Protein AF-W0BBU6-F1 (afdb_monomer_lite)

Sequence (131 aa):
MDSVRVCILLMDSLGIGESLDAVNYGDEGANTFAHIYQACQEGRADKPKLRQGPLRIPNLARVGLYHAAVASSGLKVLDLSTLAEPAGYYGYAVEQSLGKDTPSGHWELAGVPVLFAWGYFPEKYLVFLPN

InterPro domains:
  IPR010045 Phosphopentomutase [PTHR21110] (5-124)
  IPR017850 Alkaline-phosphatase-like, core domain superfamily [G3DSA:3.40.720.10] (2-131)
  IPR017850 Alkaline-phosphatase-like, core domain superfamily [SSF53649] (5-118)

Secondary structure (DSSP, 8-state):
-----------TT--SS--TTGGGGT-TT--HHHHHHHHHHTTTT-BTTTB-SS---HHHHHTTHHHHHHHHH--TTS-GGGSPPPSS--------SS--SHHHHHHHHTT----SPPPP--TT-------

pLDDT: mean 85.08, std 10.59, range [55.84, 97.5]

Radius of gyration: 19.13 Å; chains: 1; bounding box: 51×56×48 Å

Structure (mmCIF, N/CA/C/O backbone):
data_AF-W0BBU6-F1
#
_entry.id   AF-W0BBU6-F1
#
loop_
_atom_site.group_PDB
_atom_site.id
_atom_site.type_symbol
_atom_site.label_atom_id
_atom_site.label_alt_id
_atom_site.label_comp_id
_atom_site.label_asym_id
_atom_site.label_entity_id
_atom_site.label_seq_id
_atom_site.pdbx_PDB_ins_code
_atom_site.Cartn_x
_atom_site.Cartn_y
_atom_site.Cartn_z
_atom_site.occupancy
_atom_site.B_iso_or_equiv
_atom_site.auth_seq_id
_atom_site.auth_comp_id
_atom_site.auth_asym_id
_atom_site.auth_atom_id
_atom_site.pdbx_PDB_model_num
ATOM 1 N N . MET A 1 1 ? -22.456 -0.281 -29.078 1.00 56.91 1 MET A N 1
ATOM 2 C CA . MET A 1 1 ? -21.299 -0.733 -28.284 1.00 56.91 1 MET A CA 1
ATOM 3 C C . MET A 1 1 ? -21.442 -0.037 -26.950 1.00 56.91 1 MET A C 1
ATOM 5 O O . MET A 1 1 ? -21.331 1.184 -26.919 1.00 56.91 1 MET A O 1
ATOM 9 N N . ASP A 1 2 ? -21.839 -0.758 -25.905 1.00 67.00 2 ASP A N 1
ATOM 10 C CA . ASP A 1 2 ? -21.912 -0.160 -24.573 1.00 67.00 2 ASP A CA 1
ATOM 11 C C . ASP A 1 2 ? -20.507 0.300 -24.180 1.00 67.00 2 ASP A C 1
ATOM 13 O O . ASP A 1 2 ? -19.535 -0.441 -24.328 1.00 67.00 2 ASP A O 1
ATOM 17 N N . SER A 1 3 ? -20.383 1.565 -23.778 1.00 74.31 3 SER A N 1
ATOM 18 C CA . SER A 1 3 ? -19.096 2.159 -23.423 1.00 74.31 3 SER A CA 1
ATOM 19 C C . SER A 1 3 ? -18.593 1.523 -22.128 1.00 74.31 3 SER A C 1
ATOM 21 O O . SER A 1 3 ? -19.129 1.776 -21.045 1.00 74.31 3 SER A O 1
ATOM 23 N N . VAL A 1 4 ? -17.577 0.666 -22.243 1.00 88.94 4 VAL A N 1
ATOM 24 C CA . VAL A 1 4 ? -16.867 0.112 -21.090 1.00 88.94 4 VAL A CA 1
ATOM 25 C C . VAL A 1 4 ? -16.030 1.235 -20.489 1.00 88.94 4 VAL A C 1
ATOM 27 O O . VAL A 1 4 ? -15.162 1.803 -21.148 1.00 88.94 4 VAL A O 1
ATOM 30 N N . ARG A 1 5 ? -16.313 1.573 -19.232 1.00 93.88 5 ARG A N 1
ATOM 31 C CA . ARG A 1 5 ? -15.579 2.591 -18.477 1.00 93.88 5 ARG A CA 1
ATOM 32 C C . ARG A 1 5 ? -14.722 1.911 -17.425 1.00 93.88 5 ARG A C 1
ATOM 34 O O . ARG A 1 5 ? -15.201 1.021 -16.725 1.00 93.88 5 ARG A O 1
ATOM 41 N N . VAL A 1 6 ? -13.490 2.381 -17.289 1.00 92.44 6 VAL A N 1
ATOM 42 C CA . VAL A 1 6 ? -12.568 1.984 -16.224 1.00 92.44 6 VAL A CA 1
ATOM 43 C C . VAL A 1 6 ? -12.291 3.213 -15.368 1.00 92.44 6 VAL A C 1
ATOM 45 O O . VAL A 1 6 ? -11.991 4.280 -15.899 1.00 92.44 6 VAL A O 1
ATOM 48 N N . CYS A 1 7 ? -12.403 3.066 -14.049 1.00 92.75 7 CYS A N 1
ATOM 49 C CA . CYS A 1 7 ? -12.035 4.098 -13.083 1.00 92.75 7 CYS A CA 1
ATOM 50 C C . CYS A 1 7 ? -10.832 3.605 -12.281 1.00 92.75 7 CYS A C 1
ATOM 52 O O . CYS A 1 7 ? -10.919 2.562 -11.635 1.00 92.75 7 CYS A O 1
ATOM 54 N N . ILE A 1 8 ? -9.737 4.363 -12.303 1.00 91.44 8 ILE A N 1
ATOM 55 C CA . ILE A 1 8 ? -8.538 4.081 -11.511 1.00 91.44 8 ILE A CA 1
ATOM 56 C C . ILE A 1 8 ? -8.547 5.012 -10.297 1.00 91.44 8 ILE A C 1
ATOM 58 O O . ILE A 1 8 ? -8.692 6.225 -10.442 1.00 91.44 8 ILE A O 1
ATOM 62 N N . LEU A 1 9 ? -8.422 4.437 -9.101 1.00 92.12 9 LEU A N 1
ATOM 63 C CA . LEU A 1 9 ? -8.307 5.166 -7.839 1.00 92.12 9 LEU A CA 1
ATOM 64 C C . LEU A 1 9 ? -6.915 4.915 -7.267 1.00 92.12 9 LEU A C 1
ATOM 66 O O . LEU A 1 9 ? -6.586 3.776 -6.940 1.00 92.12 9 LEU A O 1
ATOM 70 N N . LEU A 1 10 ? -6.118 5.973 -7.141 1.00 90.56 10 LEU A N 1
ATOM 71 C CA . LEU A 1 10 ? -4.766 5.902 -6.600 1.00 90.56 10 LEU A CA 1
ATOM 72 C C . LEU A 1 10 ? -4.745 6.437 -5.165 1.00 90.56 10 LEU A C 1
ATOM 74 O O . LEU A 1 10 ? -5.157 7.568 -4.909 1.00 90.56 10 LEU A O 1
ATOM 78 N N . MET A 1 11 ? -4.265 5.616 -4.230 1.00 92.31 11 MET A N 1
ATOM 79 C CA . MET A 1 11 ? -3.967 6.033 -2.859 1.00 92.31 11 MET A CA 1
ATOM 80 C C . MET A 1 11 ? -2.473 6.327 -2.770 1.00 92.31 11 MET A C 1
ATOM 82 O O . MET A 1 11 ? -1.677 5.423 -2.521 1.00 92.31 11 MET A O 1
ATOM 86 N N . ASP A 1 12 ? -2.108 7.581 -3.026 1.00 88.38 12 ASP A N 1
ATOM 87 C CA . ASP A 1 12 ? -0.708 8.005 -3.058 1.00 88.38 12 ASP A CA 1
ATOM 88 C C . ASP A 1 12 ? -0.004 7.675 -1.729 1.00 88.38 12 ASP A C 1
ATOM 90 O O . ASP A 1 12 ? -0.581 7.847 -0.650 1.00 88.38 12 ASP A O 1
ATOM 94 N N . SER A 1 13 ? 1.233 7.179 -1.815 1.00 88.12 13 SER A N 1
ATOM 95 C CA . SER A 1 13 ? 2.108 6.724 -0.718 1.00 88.12 13 SER A CA 1
ATOM 96 C C . SER A 1 13 ? 1.654 5.511 0.119 1.00 88.12 13 SER A C 1
ATOM 98 O O . SER A 1 13 ? 2.347 5.121 1.066 1.00 88.12 13 SER A O 1
ATOM 100 N N . LEU A 1 14 ? 0.522 4.868 -0.196 1.00 92.25 14 LEU A N 1
ATOM 101 C CA . LEU A 1 14 ? 0.027 3.722 0.579 1.00 92.25 14 LEU A CA 1
ATOM 102 C C . LEU A 1 14 ? 0.699 2.397 0.168 1.00 92.25 14 LEU A C 1
ATOM 104 O O . LEU A 1 14 ? 0.089 1.549 -0.481 1.00 92.25 14 LEU A O 1
ATOM 108 N N . GLY A 1 15 ? 1.945 2.199 0.598 1.00 91.12 15 GLY A N 1
ATOM 109 C CA . GLY A 1 15 ? 2.656 0.923 0.455 1.00 91.12 15 GLY A CA 1
ATOM 110 C C . GLY A 1 15 ? 2.105 -0.181 1.370 1.00 91.12 15 GLY A C 1
ATOM 111 O O . GLY A 1 15 ? 1.722 0.075 2.516 1.00 91.12 15 GLY A O 1
ATOM 112 N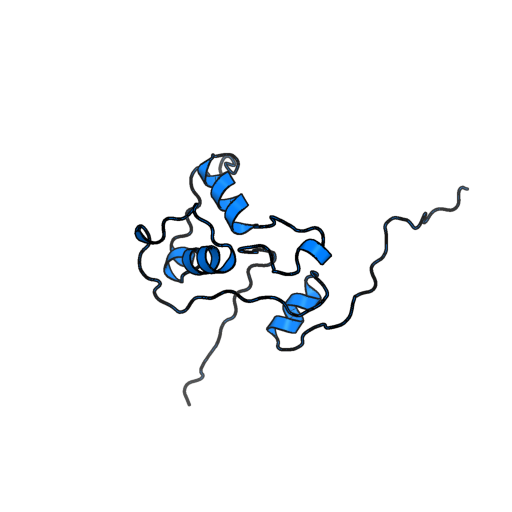 N . ILE A 1 16 ? 2.091 -1.422 0.875 1.00 92.19 16 ILE A N 1
ATOM 113 C CA . ILE A 1 16 ? 1.593 -2.619 1.589 1.00 92.19 16 ILE A CA 1
ATOM 114 C C . ILE A 1 16 ? 2.697 -3.629 1.954 1.00 92.19 16 ILE A C 1
ATOM 116 O O . ILE A 1 16 ? 2.411 -4.765 2.336 1.00 92.19 16 ILE A O 1
ATOM 120 N N . GLY A 1 17 ? 3.952 -3.206 1.852 1.00 88.19 17 GLY A N 1
ATOM 121 C CA . GLY A 1 17 ? 5.138 -4.016 2.088 1.00 88.19 17 GLY A CA 1
ATOM 122 C C . GLY A 1 17 ? 6.371 -3.340 1.514 1.00 88.19 17 GLY A C 1
ATOM 123 O O . GLY A 1 17 ? 6.245 -2.440 0.681 1.00 88.19 17 GLY A O 1
ATOM 124 N N . GLU A 1 18 ? 7.538 -3.781 1.963 1.00 86.06 18 GLU A N 1
ATOM 125 C CA . GLU A 1 18 ? 8.799 -3.407 1.338 1.00 86.06 18 GLU A CA 1
ATOM 126 C C . GLU A 1 18 ? 8.945 -4.152 0.006 1.00 86.06 18 GLU A C 1
ATOM 128 O O . GLU A 1 18 ? 8.469 -5.281 -0.145 1.00 86.06 18 GLU A O 1
ATOM 133 N N . SER A 1 19 ? 9.589 -3.512 -0.966 1.00 82.75 19 SER A N 1
ATOM 134 C CA . SER A 1 19 ? 9.979 -4.168 -2.214 1.00 82.75 19 SER A CA 1
ATOM 135 C C . SER A 1 19 ? 11.273 -4.969 -2.018 1.00 82.75 19 SER A C 1
ATOM 137 O O . SER A 1 19 ? 12.038 -4.718 -1.087 1.00 82.75 19 SER A O 1
ATOM 139 N N . LEU A 1 20 ? 11.556 -5.920 -2.914 1.00 79.50 20 LEU A N 1
ATOM 140 C CA . LEU A 1 20 ? 12.772 -6.749 -2.863 1.00 79.50 20 LEU A CA 1
ATOM 141 C C . LEU A 1 20 ? 14.068 -5.928 -2.952 1.00 79.50 20 LEU A C 1
ATOM 143 O O . LEU A 1 20 ? 15.119 -6.371 -2.498 1.00 79.50 20 LEU A O 1
ATOM 147 N N . ASP A 1 21 ? 13.997 -4.743 -3.546 1.00 77.94 21 ASP A N 1
ATOM 148 C CA . ASP A 1 21 ? 15.097 -3.805 -3.729 1.00 77.94 21 ASP A CA 1
ATOM 149 C C . ASP A 1 21 ? 15.126 -2.683 -2.678 1.00 77.94 21 ASP A C 1
ATOM 151 O O . ASP A 1 21 ? 15.919 -1.752 -2.812 1.00 77.94 21 ASP A O 1
ATOM 155 N N . ALA A 1 22 ? 14.337 -2.778 -1.598 1.00 81.31 22 ALA A N 1
ATOM 156 C CA . ALA A 1 22 ? 14.268 -1.766 -0.537 1.00 81.31 22 ALA A CA 1
ATOM 157 C C . ALA A 1 22 ? 15.640 -1.414 0.075 1.00 81.31 22 ALA A C 1
ATOM 159 O O . ALA A 1 22 ? 15.884 -0.257 0.425 1.00 81.31 22 ALA A O 1
ATOM 160 N N . VAL A 1 23 ? 16.568 -2.377 0.123 1.00 80.44 23 VAL A N 1
ATOM 161 C CA . VAL A 1 23 ? 17.964 -2.175 0.556 1.00 80.44 23 VAL A CA 1
ATOM 162 C C . VAL A 1 23 ? 18.697 -1.108 -0.265 1.00 80.44 23 VAL A C 1
ATOM 164 O O . VAL A 1 23 ? 19.491 -0.344 0.282 1.00 80.44 23 VAL A O 1
ATOM 167 N N . ASN A 1 24 ? 18.391 -0.979 -1.560 1.00 79.69 24 ASN A N 1
ATOM 168 C CA . ASN A 1 24 ? 19.010 0.023 -2.433 1.00 79.69 24 ASN A CA 1
ATOM 169 C C . ASN A 1 24 ? 18.565 1.452 -2.085 1.00 79.69 24 ASN A C 1
ATOM 171 O O . ASN A 1 24 ? 19.249 2.412 -2.438 1.00 79.69 24 ASN A O 1
ATOM 175 N N . TYR A 1 25 ? 17.442 1.590 -1.377 1.00 76.81 25 TYR A N 1
ATOM 176 C CA . TYR A 1 25 ? 16.840 2.870 -1.008 1.00 76.81 25 TYR A CA 1
ATOM 177 C C . TYR A 1 25 ? 16.878 3.154 0.497 1.00 76.81 25 TYR A C 1
ATOM 179 O O . TYR A 1 25 ? 16.420 4.223 0.909 1.00 76.81 25 TYR A O 1
ATOM 187 N N . GLY A 1 26 ? 17.427 2.231 1.298 1.00 79.81 26 GLY A N 1
ATOM 188 C CA . GLY A 1 26 ? 17.466 2.325 2.759 1.00 79.81 26 GLY A CA 1
ATOM 189 C C . GLY A 1 26 ? 16.102 2.146 3.434 1.00 79.81 26 GLY A C 1
ATOM 190 O O . GLY A 1 26 ? 15.927 2.608 4.558 1.00 79.81 26 GLY A O 1
ATOM 191 N N . ASP A 1 27 ? 15.149 1.499 2.758 1.00 84.31 27 ASP A N 1
ATOM 192 C CA . ASP A 1 27 ? 13.754 1.362 3.199 1.00 84.31 27 ASP A CA 1
ATOM 193 C C . ASP A 1 27 ? 13.438 -0.056 3.726 1.00 84.31 27 ASP A C 1
ATOM 195 O O . ASP A 1 27 ? 12.286 -0.492 3.710 1.00 84.31 27 ASP A O 1
ATOM 199 N N . GLU A 1 28 ? 14.449 -0.798 4.189 1.00 85.81 28 GLU A N 1
ATOM 200 C CA . GLU A 1 28 ? 14.251 -2.123 4.792 1.00 85.81 28 GLU A CA 1
ATOM 201 C C . GLU A 1 28 ? 13.288 -2.045 5.994 1.00 85.81 28 GLU A C 1
ATOM 203 O O . GLU A 1 28 ? 13.408 -1.196 6.882 1.00 85.81 28 GLU A O 1
ATOM 208 N N . GLY A 1 29 ? 12.304 -2.938 6.021 1.00 84.06 29 GLY A N 1
ATOM 209 C CA . GLY A 1 29 ? 11.210 -2.981 6.983 1.00 84.06 29 GLY A CA 1
ATOM 210 C C . GLY A 1 29 ? 10.073 -1.988 6.712 1.00 84.06 29 GLY A C 1
ATOM 211 O O . GLY A 1 29 ? 9.142 -1.902 7.519 1.00 84.06 29 GLY A O 1
ATOM 212 N N . ALA A 1 30 ? 10.098 -1.226 5.613 1.00 88.19 30 ALA A N 1
ATOM 213 C CA . ALA A 1 30 ? 9.038 -0.271 5.306 1.00 88.19 30 ALA A CA 1
ATOM 214 C C . ALA A 1 30 ? 7.710 -0.977 4.989 1.00 88.19 30 ALA A C 1
ATOM 216 O O . ALA A 1 30 ? 7.575 -1.712 4.019 1.00 88.19 30 ALA A O 1
ATOM 217 N N . ASN A 1 31 ? 6.675 -0.715 5.788 1.00 91.75 31 ASN A N 1
ATOM 218 C CA . ASN A 1 31 ? 5.321 -1.178 5.497 1.00 91.75 31 ASN A CA 1
ATOM 219 C C . ASN A 1 31 ? 4.286 -0.172 6.011 1.00 91.75 31 ASN A C 1
ATOM 221 O O . ASN A 1 31 ? 3.826 -0.248 7.153 1.00 91.75 31 ASN A O 1
ATOM 225 N N . THR A 1 32 ? 3.933 0.800 5.167 1.00 93.69 32 THR A N 1
ATOM 226 C CA . THR A 1 32 ? 3.027 1.901 5.526 1.00 93.69 32 THR A CA 1
ATOM 227 C C . THR A 1 32 ? 1.697 1.382 6.059 1.00 93.69 32 THR A C 1
ATOM 229 O O . THR A 1 32 ? 1.265 1.770 7.147 1.00 93.69 32 THR A O 1
ATOM 232 N N . PHE A 1 33 ? 1.057 0.465 5.334 1.00 94.44 33 PHE A N 1
ATOM 233 C CA . PHE A 1 33 ? -0.231 -0.086 5.732 1.00 94.44 33 PHE A CA 1
ATOM 234 C C . PHE A 1 33 ? -0.164 -0.844 7.064 1.00 94.44 33 PHE A C 1
ATOM 236 O O . PHE A 1 33 ? -1.002 -0.603 7.937 1.00 94.44 33 PHE A O 1
ATOM 243 N N . ALA A 1 34 ? 0.833 -1.714 7.258 1.00 92.25 34 ALA A N 1
ATOM 244 C CA . ALA A 1 34 ? 0.984 -2.469 8.501 1.00 92.25 34 ALA A CA 1
ATOM 245 C C . ALA A 1 34 ? 1.248 -1.559 9.701 1.00 92.25 34 ALA A C 1
ATOM 247 O O . ALA A 1 34 ? 0.606 -1.714 10.740 1.00 92.25 34 ALA A O 1
ATOM 248 N N . HIS A 1 35 ? 2.145 -0.581 9.555 1.00 93.94 35 HIS A N 1
ATOM 24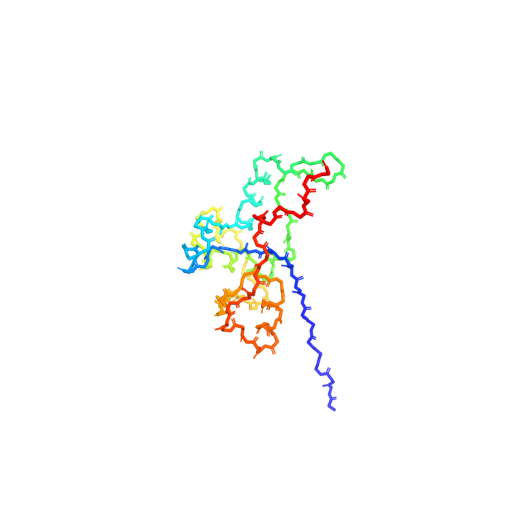9 C CA . HIS A 1 35 ? 2.461 0.365 10.622 1.00 93.94 35 HIS A CA 1
ATOM 250 C C . HIS A 1 35 ? 1.248 1.221 10.997 1.00 93.94 35 HIS A C 1
ATOM 252 O O . HIS A 1 35 ? 0.997 1.438 12.186 1.00 93.94 35 HIS A O 1
ATOM 258 N N . ILE A 1 36 ? 0.451 1.655 10.011 1.00 94.50 36 ILE A N 1
ATOM 259 C CA . ILE A 1 36 ? -0.826 2.331 10.265 1.00 94.50 36 ILE A CA 1
ATOM 260 C C . ILE A 1 36 ? -1.768 1.388 11.009 1.00 94.50 36 ILE A C 1
ATOM 262 O O . ILE A 1 36 ? -2.285 1.765 12.058 1.00 94.50 36 ILE A O 1
ATOM 266 N N . TYR A 1 37 ? -1.988 0.173 10.502 1.00 93.31 37 TYR A N 1
ATOM 267 C CA . TYR A 1 37 ? -2.881 -0.806 11.120 1.00 93.31 37 TYR A CA 1
ATOM 268 C C . TYR A 1 37 ? -2.511 -1.059 12.587 1.00 93.31 37 TYR A C 1
ATOM 270 O O . TYR A 1 37 ? -3.363 -0.919 13.464 1.00 93.31 37 TYR A O 1
ATOM 278 N N . GLN A 1 38 ? -1.236 -1.319 12.874 1.00 93.50 38 GLN A N 1
ATOM 279 C CA . GLN A 1 38 ? -0.735 -1.530 14.229 1.00 93.50 38 GLN A CA 1
ATOM 280 C C . GLN A 1 38 ? -0.918 -0.290 15.115 1.00 93.50 38 GLN A C 1
ATOM 282 O O . GLN A 1 38 ? -1.425 -0.400 16.229 1.00 93.50 38 GLN A O 1
ATOM 287 N N . ALA A 1 39 ? -0.594 0.907 14.614 1.00 95.25 39 ALA A N 1
ATOM 288 C CA . ALA A 1 39 ? -0.797 2.148 15.363 1.00 95.25 39 ALA A CA 1
ATOM 289 C C . ALA A 1 39 ? -2.273 2.395 15.711 1.00 95.25 39 ALA A C 1
ATOM 291 O O . ALA A 1 39 ? -2.574 2.969 16.756 1.00 95.25 39 ALA A O 1
ATOM 292 N N . CYS A 1 40 ? -3.197 1.957 14.855 1.00 95.56 40 CYS A N 1
ATOM 293 C CA . CYS A 1 40 ? -4.631 2.004 15.126 1.00 95.56 40 CYS A CA 1
ATOM 294 C C . CYS A 1 40 ? -5.048 0.992 16.196 1.00 95.56 40 CYS A C 1
ATOM 296 O O . CYS A 1 40 ? -5.798 1.339 17.101 1.00 95.56 40 CYS A O 1
ATOM 298 N N . GLN A 1 41 ? -4.564 -0.249 16.093 1.00 93.62 41 GLN A N 1
ATOM 299 C CA . GLN A 1 41 ? -4.853 -1.306 17.066 1.00 93.62 41 GLN A CA 1
ATOM 300 C C . GLN A 1 41 ? -4.377 -0.932 18.474 1.00 93.62 41 GLN A C 1
ATOM 302 O O . GLN A 1 41 ? -5.065 -1.205 19.451 1.00 93.62 41 GLN A O 1
ATOM 307 N N . GLU A 1 42 ? -3.227 -0.267 18.569 1.00 95.50 42 GLU A N 1
ATOM 308 C CA . GLU A 1 42 ? -2.619 0.178 19.827 1.00 95.50 42 GLU A CA 1
ATOM 309 C C . GLU A 1 42 ? -3.164 1.532 20.322 1.00 95.50 42 GLU A C 1
ATOM 311 O O . GLU A 1 42 ? -2.685 2.059 21.323 1.00 95.50 42 GLU A O 1
ATOM 316 N N . GLY A 1 43 ? -4.119 2.147 19.610 1.00 96.19 43 GLY A N 1
ATOM 317 C CA . GLY A 1 43 ? -4.677 3.465 19.946 1.00 96.19 43 GLY A CA 1
ATOM 318 C C . GLY A 1 43 ? -3.711 4.645 19.754 1.00 96.19 43 GLY A C 1
ATOM 319 O O . GLY A 1 43 ? -4.087 5.795 19.964 1.00 96.19 43 GLY A O 1
ATOM 320 N N . ARG A 1 44 ? -2.475 4.411 19.293 1.00 97.50 44 ARG A N 1
ATOM 321 C CA . ARG A 1 44 ? -1.484 5.469 19.006 1.00 97.50 44 ARG A CA 1
ATOM 322 C C . ARG A 1 44 ? -1.916 6.413 17.885 1.00 97.50 44 ARG A C 1
ATOM 324 O O . ARG A 1 44 ? -1.421 7.533 17.802 1.00 97.50 44 ARG A O 1
ATOM 331 N N . ALA A 1 45 ? -2.809 5.959 17.008 1.00 96.06 45 ALA A N 1
ATOM 332 C CA . ALA A 1 45 ? -3.374 6.764 15.929 1.00 96.06 45 ALA A CA 1
ATOM 333 C C . ALA A 1 45 ? -4.649 7.533 16.332 1.00 96.06 45 ALA A C 1
ATOM 335 O O . ALA A 1 45 ? -5.254 8.186 15.475 1.00 96.06 45 ALA A O 1
ATOM 336 N N . ASP A 1 46 ? -5.083 7.459 17.593 1.00 97.19 46 ASP A N 1
ATOM 337 C CA . ASP A 1 46 ? -6.301 8.122 18.050 1.00 97.19 46 ASP A CA 1
ATOM 338 C C . ASP A 1 46 ? -6.133 9.641 18.051 1.00 97.19 46 ASP A C 1
ATOM 340 O O . ASP A 1 46 ? -5.141 10.203 18.517 1.00 97.19 46 ASP A O 1
ATOM 344 N N . LYS A 1 47 ? -7.127 10.327 17.488 1.00 95.75 47 LYS A N 1
ATOM 345 C CA . LYS A 1 47 ? -7.151 11.784 17.371 1.00 95.75 47 LYS A CA 1
ATOM 346 C C . LYS A 1 47 ? -8.533 12.272 17.794 1.00 95.75 47 LYS A C 1
ATOM 348 O O . LYS A 1 47 ? -9.510 11.922 17.120 1.00 95.75 47 LYS A O 1
ATOM 353 N N . PRO A 1 48 ? -8.642 13.081 18.869 1.00 95.88 48 PRO A N 1
ATOM 354 C CA . PRO A 1 48 ? -9.925 13.570 19.361 1.00 95.88 48 PRO A CA 1
ATOM 355 C C . PRO A 1 48 ? -10.773 14.165 18.235 1.00 95.88 48 PRO A C 1
ATOM 357 O O . PRO A 1 48 ? -10.286 14.981 17.456 1.00 95.88 48 PRO A O 1
ATOM 360 N N . LYS A 1 49 ? -12.044 13.752 18.159 1.00 92.88 49 LYS A N 1
ATOM 361 C CA . LYS A 1 49 ? -13.028 14.165 17.136 1.00 92.88 49 LYS A CA 1
ATOM 362 C C . LYS A 1 49 ? -12.734 13.729 15.690 1.00 92.88 49 LYS A C 1
ATOM 364 O O . LYS A 1 49 ? -13.553 14.019 14.825 1.00 92.88 49 LYS A O 1
ATOM 369 N N . LEU A 1 50 ? -11.626 13.034 15.418 1.00 94.56 50 LEU A N 1
ATOM 370 C CA . LEU A 1 50 ? -11.276 12.556 14.075 1.00 94.56 50 LEU A CA 1
ATOM 371 C C . LEU A 1 50 ? -11.360 11.032 13.963 1.00 94.56 50 LEU A C 1
ATOM 373 O O . LEU A 1 50 ? -11.991 10.520 13.042 1.00 94.56 50 LEU A O 1
ATOM 377 N N . ARG A 1 51 ? -10.728 10.299 14.886 1.00 94.56 51 ARG A N 1
ATOM 378 C CA . ARG A 1 51 ? -10.756 8.830 14.904 1.00 94.56 51 ARG A CA 1
ATOM 379 C C . ARG A 1 51 ? -10.398 8.264 16.272 1.00 94.56 51 ARG A C 1
ATOM 381 O O . ARG A 1 51 ? -9.632 8.882 17.008 1.00 94.56 51 ARG A O 1
ATOM 388 N N . GLN A 1 52 ? -10.899 7.064 16.555 1.00 96.25 52 GLN A N 1
ATOM 389 C CA . GLN A 1 52 ? -10.499 6.280 17.720 1.00 96.25 52 GLN A CA 1
ATOM 390 C C . GLN A 1 52 ? -10.557 4.776 17.436 1.00 96.25 52 GLN A C 1
ATOM 392 O O . GLN A 1 52 ? -11.428 4.323 16.684 1.00 96.25 52 GLN A O 1
ATOM 397 N N . GLY A 1 53 ? -9.675 4.019 18.081 1.00 95.88 53 GLY A N 1
ATOM 398 C CA . GLY A 1 53 ? -9.653 2.563 18.057 1.00 95.88 53 GLY A CA 1
ATOM 399 C C . GLY A 1 53 ? -9.158 1.948 16.736 1.00 95.88 53 GLY A C 1
ATOM 400 O O . GLY A 1 53 ? -8.465 2.609 15.951 1.00 95.88 53 GLY A O 1
ATOM 401 N N . PRO A 1 54 ? -9.526 0.675 16.479 1.00 94.88 54 PRO A N 1
ATOM 402 C CA . PRO A 1 54 ? -9.099 -0.105 15.317 1.00 94.88 54 PRO A CA 1
ATOM 403 C C . PRO A 1 54 ? -9.295 0.587 13.968 1.00 94.88 54 PRO A C 1
ATOM 405 O O . PRO A 1 54 ? -10.233 1.361 13.766 1.00 94.88 54 PRO A O 1
ATOM 408 N N . LEU A 1 55 ? -8.444 0.257 12.991 1.00 94.56 55 LEU A N 1
ATOM 409 C CA . LEU A 1 55 ? -8.617 0.733 11.618 1.00 94.56 55 LEU A CA 1
ATOM 410 C C . LEU A 1 55 ? -9.849 0.069 10.985 1.00 94.56 55 LEU A C 1
ATOM 412 O O . LEU A 1 55 ? -9.837 -1.125 10.697 1.00 94.56 55 LEU A O 1
ATOM 416 N N . ARG A 1 56 ? -10.909 0.845 10.733 1.00 93.06 56 ARG A N 1
ATOM 417 C CA . ARG A 1 56 ? -12.155 0.347 10.126 1.00 93.06 56 ARG A CA 1
ATOM 418 C C . ARG A 1 56 ? -12.271 0.790 8.671 1.00 93.06 56 ARG A C 1
ATOM 420 O O . ARG A 1 56 ? -12.722 1.895 8.391 1.00 93.06 56 ARG A O 1
ATOM 427 N N . ILE A 1 57 ? -11.915 -0.101 7.749 1.00 94.06 57 ILE A N 1
ATOM 428 C CA . ILE A 1 57 ? -11.983 0.129 6.295 1.00 94.06 57 ILE A CA 1
ATOM 429 C C . ILE A 1 57 ? -12.769 -0.986 5.577 1.00 94.06 57 ILE A C 1
ATOM 431 O O . ILE A 1 57 ? -12.242 -1.647 4.683 1.00 94.06 57 ILE A O 1
ATOM 435 N N . PRO A 1 58 ? -14.047 -1.217 5.940 1.00 93.25 58 PRO A N 1
ATOM 436 C CA . PRO A 1 58 ? -14.807 -2.395 5.504 1.00 93.25 58 PRO A CA 1
ATOM 437 C C . PRO A 1 58 ? -14.948 -2.514 3.980 1.00 93.25 58 PRO A C 1
ATOM 439 O O . PRO A 1 58 ? -14.964 -3.618 3.447 1.00 93.25 58 PRO A O 1
ATOM 442 N N . ASN A 1 59 ? -14.997 -1.391 3.258 1.00 94.69 59 ASN A N 1
ATOM 443 C CA . ASN A 1 59 ? -15.080 -1.404 1.797 1.00 94.69 59 ASN A CA 1
ATOM 444 C C . ASN A 1 59 ? -13.773 -1.857 1.138 1.00 94.69 59 ASN A C 1
ATOM 446 O O . ASN A 1 59 ? -13.822 -2.640 0.196 1.00 94.69 59 ASN A O 1
ATOM 450 N N . LEU A 1 60 ? -12.622 -1.401 1.646 1.00 94.38 60 LEU A N 1
ATOM 451 C CA . LEU A 1 60 ? -11.306 -1.811 1.145 1.00 94.38 60 LEU A CA 1
ATOM 452 C C . LEU A 1 60 ? -10.999 -3.263 1.526 1.00 94.38 60 LEU A C 1
ATOM 454 O O . LEU A 1 60 ? -10.456 -4.016 0.722 1.00 94.38 60 LEU A O 1
ATOM 458 N N . ALA A 1 61 ? -11.424 -3.676 2.722 1.00 92.88 61 ALA A N 1
ATOM 459 C CA . ALA A 1 61 ? -11.381 -5.067 3.157 1.00 92.88 61 ALA A CA 1
ATOM 460 C C . ALA A 1 61 ? -12.147 -5.976 2.186 1.00 92.88 61 ALA A C 1
ATOM 462 O O . ALA A 1 61 ? -11.594 -6.951 1.687 1.00 92.88 61 ALA A O 1
ATOM 463 N N . ARG A 1 62 ? -13.391 -5.595 1.854 1.00 94.38 62 ARG A N 1
ATOM 464 C CA . ARG A 1 62 ? -14.277 -6.338 0.948 1.00 94.38 62 ARG A CA 1
ATOM 465 C C . ARG A 1 62 ? -13.701 -6.515 -0.459 1.00 94.38 62 ARG A C 1
ATOM 467 O O . ARG A 1 62 ? -14.021 -7.505 -1.103 1.00 94.38 62 ARG A O 1
ATOM 474 N N . VAL A 1 63 ? -12.892 -5.577 -0.954 1.00 94.56 63 VAL A N 1
ATOM 475 C CA . VAL A 1 63 ? -12.245 -5.694 -2.279 1.00 94.56 63 VAL A CA 1
ATOM 476 C C . VAL A 1 63 ? -10.846 -6.318 -2.220 1.00 94.56 63 VAL A C 1
ATOM 478 O O . VAL A 1 63 ? -10.205 -6.443 -3.253 1.00 94.56 63 VAL A O 1
ATOM 481 N N . GLY A 1 64 ? -10.382 -6.745 -1.040 1.00 94.25 64 GLY A N 1
ATOM 482 C CA . GLY A 1 64 ? -9.178 -7.567 -0.906 1.00 94.25 64 GLY A CA 1
ATOM 483 C C . GLY A 1 64 ? -7.904 -6.844 -0.469 1.00 94.25 64 GLY A C 1
ATOM 484 O O . GLY A 1 64 ? -6.837 -7.443 -0.548 1.00 94.25 64 GLY A O 1
ATOM 485 N N . LEU A 1 65 ? -7.969 -5.611 0.055 1.00 93.81 65 LEU A N 1
ATOM 486 C CA . LEU A 1 65 ? -6.762 -4.886 0.495 1.00 93.81 65 LEU A CA 1
ATOM 487 C C . LEU A 1 65 ? -5.940 -5.667 1.537 1.00 93.81 65 LEU A C 1
ATOM 489 O O . LEU A 1 65 ? -4.722 -5.755 1.420 1.00 93.81 65 LEU A O 1
ATOM 493 N N . TYR A 1 66 ? -6.595 -6.267 2.537 1.00 93.25 66 TYR A N 1
ATOM 494 C CA . TYR A 1 66 ? -5.898 -7.073 3.547 1.00 93.25 66 TYR A CA 1
ATOM 495 C C . TYR A 1 66 ? -5.231 -8.317 2.941 1.00 93.25 66 TYR A C 1
ATOM 497 O O . TYR A 1 66 ? -4.127 -8.668 3.344 1.00 93.25 66 TYR A O 1
ATOM 505 N N . HIS A 1 67 ? -5.863 -8.942 1.943 1.00 93.69 67 HIS A N 1
ATOM 506 C CA . HIS A 1 67 ? -5.313 -10.107 1.251 1.00 93.69 67 HIS A CA 1
ATOM 507 C C . HIS A 1 67 ? -4.082 -9.724 0.423 1.00 93.69 67 HIS A C 1
ATOM 509 O O . HIS A 1 67 ? -3.058 -10.397 0.506 1.00 93.69 67 HIS A O 1
ATOM 515 N N . ALA A 1 68 ? -4.149 -8.607 -0.310 1.00 93.56 68 ALA A N 1
ATOM 516 C CA . ALA A 1 68 ? -3.007 -8.055 -1.033 1.00 93.56 68 ALA A CA 1
ATOM 517 C C . ALA A 1 68 ? -1.842 -7.720 -0.089 1.00 93.56 68 ALA A C 1
ATOM 519 O O . ALA A 1 68 ? -0.704 -8.079 -0.376 1.00 93.56 68 ALA A O 1
ATOM 520 N N . ALA A 1 69 ? -2.121 -7.095 1.060 1.00 92.12 69 ALA A N 1
ATOM 521 C CA . ALA A 1 69 ? -1.093 -6.755 2.039 1.00 92.12 69 ALA A CA 1
ATOM 522 C C . ALA A 1 69 ? -0.395 -7.992 2.616 1.00 92.12 69 ALA A C 1
ATOM 524 O O . ALA A 1 69 ? 0.834 -8.039 2.640 1.00 92.12 69 ALA A O 1
ATOM 525 N N . VAL A 1 70 ? -1.154 -9.015 3.023 1.00 91.62 70 VAL A N 1
ATOM 526 C CA . VAL A 1 70 ? -0.576 -10.279 3.509 1.00 91.62 70 VAL A CA 1
ATOM 527 C C . VAL A 1 70 ? 0.225 -10.977 2.409 1.00 91.62 70 VAL A C 1
ATOM 529 O O . VAL A 1 70 ? 1.324 -11.450 2.684 1.00 91.62 70 VAL A O 1
ATOM 532 N N . ALA A 1 71 ? -0.271 -10.991 1.168 1.00 90.12 71 ALA A N 1
ATOM 533 C CA . ALA A 1 71 ? 0.452 -11.566 0.035 1.00 90.12 71 ALA A CA 1
ATOM 534 C C . ALA A 1 71 ? 1.768 -10.827 -0.265 1.00 90.12 71 ALA A C 1
ATOM 536 O O . ALA A 1 71 ? 2.771 -11.472 -0.546 1.00 90.12 71 ALA A O 1
ATOM 537 N N . SER A 1 72 ? 1.776 -9.494 -0.170 1.00 90.38 72 SER A N 1
ATOM 538 C CA . SER A 1 72 ? 2.950 -8.668 -0.470 1.00 90.38 72 SER A CA 1
ATOM 539 C C . SER A 1 72 ? 4.046 -8.765 0.588 1.00 90.38 72 SER A C 1
ATOM 541 O O . SER A 1 72 ? 5.220 -8.739 0.242 1.00 90.38 72 SER A O 1
ATOM 543 N N . SER A 1 73 ? 3.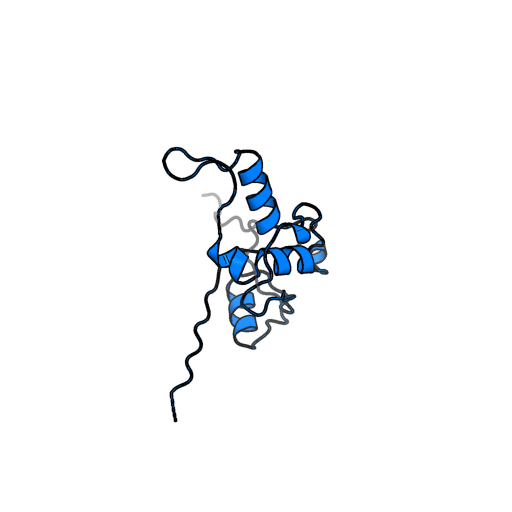682 -8.818 1.870 1.00 85.06 73 SER A N 1
ATOM 544 C CA . SER A 1 73 ? 4.636 -8.618 2.975 1.00 85.06 73 SER A CA 1
ATOM 545 C C . SER A 1 73 ? 4.727 -9.785 3.954 1.00 85.06 73 SER A C 1
ATOM 547 O O . SER A 1 73 ? 5.472 -9.717 4.929 1.00 85.06 73 SER A O 1
ATOM 549 N N . GLY A 1 74 ? 3.955 -10.855 3.745 1.00 74.81 74 GLY A N 1
ATOM 550 C CA . GLY A 1 74 ? 3.938 -12.012 4.643 1.00 74.81 74 GLY A CA 1
ATOM 551 C C . GLY A 1 74 ? 3.468 -11.679 6.064 1.00 74.81 74 GLY A C 1
ATOM 552 O O . GLY A 1 74 ? 3.765 -12.424 7.002 1.00 74.81 74 GLY A O 1
ATOM 553 N N . LEU A 1 75 ? 2.761 -10.554 6.242 1.00 69.81 75 LEU A N 1
ATOM 554 C CA . LEU A 1 75 ? 2.285 -10.063 7.534 1.00 69.81 75 LEU A CA 1
ATOM 555 C C . LEU A 1 75 ? 1.468 -11.134 8.263 1.00 69.81 75 LEU A C 1
ATOM 557 O O . LEU A 1 75 ? 0.319 -11.398 7.924 1.00 69.81 75 LEU A O 1
ATOM 561 N N . LYS A 1 76 ? 2.028 -11.673 9.349 1.00 66.88 76 LYS A N 1
ATOM 562 C CA . LYS A 1 76 ? 1.316 -12.580 10.268 1.00 66.88 76 LYS A CA 1
ATOM 563 C C . LYS A 1 76 ? 0.320 -11.866 11.188 1.00 66.88 76 LYS A C 1
ATOM 565 O O . LYS A 1 76 ? -0.415 -12.520 11.915 1.00 66.88 76 LYS A O 1
ATOM 570 N N . VAL A 1 77 ? 0.318 -10.532 11.193 1.00 63.94 77 VAL A N 1
ATOM 571 C CA . VAL A 1 77 ? -0.553 -9.709 12.056 1.00 63.94 77 VAL A CA 1
ATOM 572 C C . VAL A 1 77 ? -2.020 -9.703 11.621 1.00 63.94 77 VAL A C 1
ATOM 574 O O . VAL A 1 77 ? -2.872 -9.250 12.383 1.00 63.94 77 VAL A O 1
ATOM 577 N N . LEU A 1 78 ? -2.329 -10.202 10.423 1.00 80.31 78 LEU A N 1
ATOM 578 C CA . LEU A 1 78 ? -3.691 -10.348 9.921 1.00 80.31 78 LEU A CA 1
ATOM 579 C C . LEU A 1 78 ? -3.997 -11.832 9.727 1.00 80.31 78 LEU A C 1
ATOM 581 O O . LEU A 1 78 ? -3.424 -12.483 8.857 1.00 80.31 78 LEU A O 1
ATOM 585 N N . ASP A 1 79 ? -4.919 -12.356 10.528 1.00 84.00 79 ASP A N 1
ATOM 586 C CA . ASP A 1 79 ? -5.449 -13.698 10.324 1.00 84.00 79 ASP A CA 1
ATOM 587 C C . ASP A 1 79 ? -6.477 -13.669 9.187 1.00 84.00 79 ASP A C 1
ATOM 589 O O . ASP A 1 79 ? -7.635 -13.287 9.383 1.00 84.00 79 ASP A O 1
ATOM 593 N N . LEU A 1 80 ? -6.043 -14.060 7.985 1.00 84.25 80 LEU A N 1
ATOM 594 C CA . LEU A 1 80 ? -6.907 -14.101 6.803 1.00 84.25 80 LEU A CA 1
ATOM 595 C C . LEU A 1 80 ? -8.119 -15.022 6.993 1.00 84.25 80 LEU A C 1
ATOM 597 O O . LEU A 1 80 ? -9.154 -14.756 6.394 1.00 84.25 80 LEU A O 1
ATOM 601 N N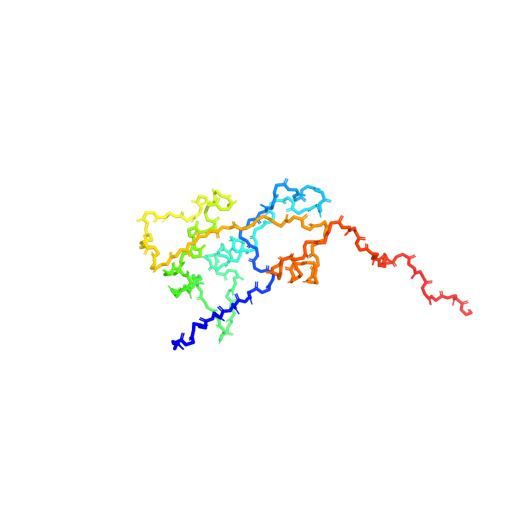 . SER A 1 81 ? -8.043 -16.041 7.860 1.00 84.19 81 SER A N 1
ATOM 602 C CA . SER A 1 81 ? -9.178 -16.940 8.123 1.00 84.19 81 SER A CA 1
ATOM 603 C C . SER A 1 81 ? -10.351 -16.245 8.823 1.00 84.19 81 SER A C 1
ATOM 605 O O . SER A 1 81 ? -11.479 -16.733 8.789 1.00 84.19 81 SER A O 1
ATOM 607 N N . THR A 1 82 ? -10.100 -15.078 9.424 1.00 86.00 82 THR A N 1
ATOM 608 C CA . THR A 1 82 ? -11.128 -14.240 10.057 1.00 86.00 82 THR A CA 1
ATOM 609 C C . THR A 1 82 ? -11.771 -13.242 9.094 1.00 86.00 82 THR A C 1
ATOM 611 O O . THR A 1 82 ? -12.738 -12.567 9.459 1.00 86.00 82 THR A O 1
ATOM 614 N N . LEU A 1 83 ? -11.248 -13.127 7.871 1.00 85.62 83 LEU A N 1
ATOM 615 C CA . LEU A 1 83 ? -11.758 -12.228 6.846 1.00 85.62 83 LEU A CA 1
ATOM 616 C C . LEU A 1 83 ? -12.650 -12.988 5.865 1.00 85.62 83 LEU A C 1
ATOM 618 O O . LEU A 1 83 ? -12.432 -14.154 5.557 1.00 85.62 83 LEU A O 1
ATOM 622 N N . ALA A 1 84 ? -13.674 -12.304 5.361 1.00 89.50 84 ALA A N 1
ATOM 623 C CA . ALA A 1 84 ? -14.472 -12.830 4.264 1.00 89.50 84 ALA A CA 1
ATOM 624 C C . ALA A 1 84 ? -13.662 -12.836 2.960 1.00 89.50 84 ALA A C 1
ATOM 626 O O . ALA A 1 84 ? -12.832 -11.948 2.737 1.00 89.50 84 ALA A O 1
ATOM 627 N N . GLU A 1 85 ? -13.984 -13.785 2.081 1.00 92.19 85 GLU A N 1
ATOM 628 C CA . GLU A 1 85 ? -13.452 -13.837 0.720 1.00 92.19 85 GLU A CA 1
ATOM 629 C C . GLU A 1 85 ? -13.698 -12.508 -0.023 1.00 92.19 85 GLU A C 1
ATOM 631 O O . GLU A 1 85 ? -14.818 -11.973 0.023 1.00 92.19 85 GLU A O 1
ATOM 636 N N . PRO A 1 86 ? -12.683 -11.946 -0.708 1.00 95.06 86 PRO A N 1
ATOM 637 C CA . PRO A 1 86 ? -12.837 -10.703 -1.449 1.00 95.06 86 PRO A CA 1
ATOM 638 C C . PRO A 1 86 ? -13.889 -10.808 -2.553 1.00 95.06 86 PRO A C 1
ATOM 640 O O . PRO A 1 86 ? -13.930 -11.756 -3.330 1.00 95.06 86 PRO A O 1
ATOM 643 N N . ALA A 1 87 ? -14.705 -9.766 -2.693 1.00 94.50 87 ALA A N 1
ATOM 644 C CA . ALA A 1 87 ? -15.715 -9.676 -3.747 1.00 94.50 87 ALA A CA 1
ATOM 645 C C . ALA A 1 87 ? -15.126 -9.338 -5.135 1.00 94.50 87 ALA A C 1
ATOM 647 O O . ALA A 1 87 ? -15.877 -9.154 -6.090 1.00 94.50 87 ALA A O 1
ATOM 648 N N . GLY A 1 88 ? -13.804 -9.183 -5.242 1.00 89.50 88 GLY A N 1
ATOM 649 C CA . GLY A 1 88 ? -13.099 -8.798 -6.461 1.00 89.50 88 GLY A CA 1
ATOM 650 C C . GLY A 1 88 ? -11.675 -9.350 -6.497 1.00 89.50 88 GLY A C 1
ATOM 651 O O . GLY A 1 88 ? -11.220 -9.983 -5.546 1.00 89.50 88 GLY A O 1
ATOM 652 N N . TYR A 1 89 ? -10.975 -9.099 -7.602 1.00 94.31 89 TYR A N 1
ATOM 653 C CA . TYR A 1 89 ? -9.575 -9.491 -7.755 1.00 94.31 89 TYR A CA 1
ATOM 654 C C . TYR A 1 89 ? -8.655 -8.594 -6.929 1.00 94.31 89 TYR A C 1
ATOM 656 O O . TYR A 1 89 ? -8.852 -7.381 -6.860 1.00 94.31 89 TYR A O 1
ATOM 664 N N . TYR A 1 90 ? -7.625 -9.202 -6.351 1.00 94.69 90 TYR A N 1
ATOM 665 C CA . TYR A 1 90 ? -6.600 -8.523 -5.572 1.00 94.69 90 TYR A CA 1
ATOM 666 C C . TYR A 1 90 ? -5.212 -9.026 -5.971 1.00 94.69 90 TYR A C 1
ATOM 668 O O . TYR A 1 90 ? -5.052 -10.127 -6.495 1.00 94.69 90 TYR A O 1
ATOM 676 N N . GLY A 1 91 ? -4.205 -8.204 -5.708 1.00 92.69 91 GLY A N 1
ATOM 677 C CA . GLY A 1 91 ? -2.806 -8.503 -5.968 1.00 92.69 91 GLY A CA 1
ATOM 678 C C . GLY A 1 91 ? -1.927 -7.369 -5.461 1.00 92.69 91 GLY A C 1
ATOM 679 O O . GLY A 1 91 ? -2.428 -6.377 -4.930 1.00 92.69 91 GLY A O 1
ATOM 680 N N . TYR A 1 92 ? -0.623 -7.525 -5.632 1.00 92.44 92 TYR A N 1
ATOM 681 C CA . TYR A 1 92 ? 0.362 -6.483 -5.376 1.00 92.44 92 TYR A CA 1
ATOM 682 C C . TYR A 1 92 ? 1.250 -6.330 -6.611 1.00 92.44 92 TYR A C 1
ATOM 684 O O . TYR A 1 92 ? 1.406 -7.273 -7.389 1.00 92.44 92 TYR A O 1
ATOM 692 N N . ALA A 1 93 ? 1.786 -5.131 -6.804 1.00 89.31 93 ALA A N 1
ATOM 693 C CA . ALA A 1 93 ? 2.737 -4.827 -7.861 1.00 89.31 93 ALA A CA 1
ATOM 694 C C . ALA A 1 93 ? 4.101 -4.539 -7.232 1.00 89.31 93 ALA A C 1
ATOM 696 O O . ALA A 1 93 ? 4.174 -4.042 -6.109 1.00 89.31 93 ALA A O 1
ATOM 697 N N . VAL A 1 94 ? 5.159 -4.869 -7.965 1.00 85.81 94 VAL A N 1
ATOM 698 C CA . VAL A 1 94 ? 6.539 -4.530 -7.619 1.00 85.81 94 VAL A CA 1
ATOM 699 C C . VAL A 1 94 ? 6.996 -3.525 -8.662 1.00 85.81 94 VAL A C 1
ATOM 701 O O . VAL A 1 94 ? 6.954 -3.837 -9.852 1.00 85.81 94 VAL A O 1
ATOM 704 N N . GLU A 1 95 ? 7.346 -2.326 -8.206 1.00 83.81 95 GLU A N 1
ATOM 705 C CA . GLU A 1 95 ? 7.788 -1.234 -9.072 1.00 83.81 95 GLU A CA 1
ATOM 706 C C . GLU A 1 95 ? 9.094 -1.620 -9.780 1.00 83.81 95 GLU A C 1
ATOM 708 O O . GLU A 1 95 ? 9.987 -2.219 -9.180 1.00 83.81 95 GLU A O 1
ATOM 713 N N . GLN A 1 96 ? 9.177 -1.336 -11.080 1.00 82.75 96 GLN A N 1
ATOM 714 C CA . GLN A 1 96 ? 10.375 -1.57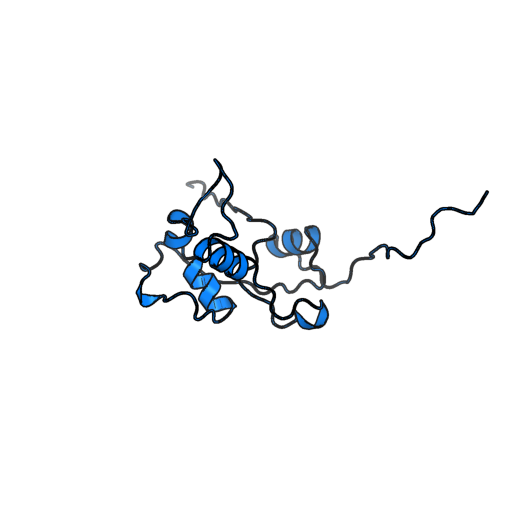3 -11.893 1.00 82.75 96 GLN A CA 1
ATOM 715 C C . GLN A 1 96 ? 11.221 -0.311 -12.067 1.00 82.75 96 GLN A C 1
ATOM 717 O O . GLN A 1 96 ? 12.403 -0.396 -12.409 1.00 82.75 96 GLN A O 1
ATOM 722 N N . SER A 1 97 ? 10.611 0.857 -11.884 1.00 80.62 97 SER A N 1
ATOM 723 C CA . SER A 1 97 ? 11.272 2.150 -11.958 1.00 80.62 97 SER A CA 1
ATOM 724 C C . SER A 1 97 ? 12.357 2.280 -10.890 1.00 80.62 97 SER A C 1
ATOM 726 O O . SER A 1 97 ? 12.216 1.817 -9.764 1.00 80.62 97 SER A O 1
ATOM 728 N N . LEU A 1 98 ? 13.459 2.942 -11.251 1.00 76.31 98 LEU A N 1
ATOM 729 C CA . LEU A 1 98 ? 14.607 3.148 -10.356 1.00 76.31 98 LEU A CA 1
ATOM 730 C C . LEU A 1 98 ? 14.425 4.344 -9.403 1.00 76.31 98 LEU A C 1
ATOM 732 O O . LEU A 1 98 ? 15.296 4.629 -8.581 1.00 76.31 98 LEU A O 1
ATOM 736 N N . GLY A 1 99 ? 13.343 5.105 -9.567 1.00 71.94 99 GLY A N 1
ATOM 737 C CA . GLY A 1 99 ? 12.981 6.232 -8.714 1.00 71.94 99 GLY A CA 1
ATOM 738 C C . GLY A 1 99 ? 11.776 5.885 -7.849 1.00 71.94 99 GLY A C 1
ATOM 739 O O . GLY A 1 99 ? 10.827 5.293 -8.343 1.00 71.94 99 GLY A O 1
ATOM 740 N N . LYS A 1 100 ? 11.797 6.307 -6.578 1.00 70.25 100 LYS A N 1
ATOM 741 C CA . LYS A 1 100 ? 10.670 6.179 -5.628 1.00 70.25 100 LYS A CA 1
ATOM 742 C C . LYS A 1 100 ? 9.818 7.453 -5.511 1.00 70.25 100 LYS A C 1
ATOM 744 O O . LYS A 1 100 ? 9.146 7.688 -4.508 1.00 70.25 100 LYS A O 1
ATOM 749 N N . ASP A 1 101 ? 9.928 8.343 -6.492 1.00 78.19 101 ASP A N 1
ATOM 750 C CA . ASP A 1 101 ? 9.213 9.618 -6.557 1.00 78.19 101 ASP A CA 1
ATOM 751 C 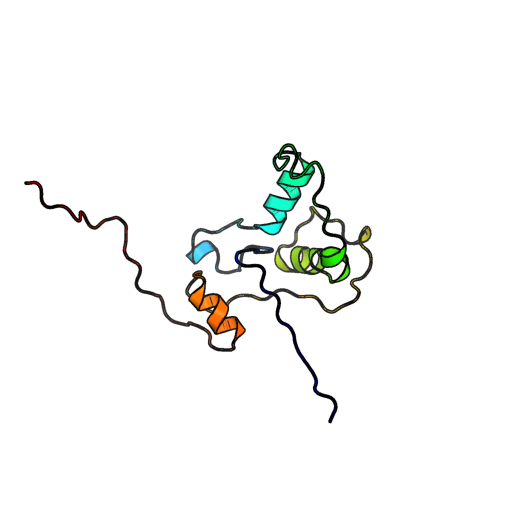C . ASP A 1 101 ? 7.847 9.497 -7.248 1.00 78.19 101 ASP A C 1
ATOM 753 O O . ASP A 1 101 ? 7.609 8.630 -8.087 1.00 78.19 101 ASP A O 1
ATOM 757 N N . THR A 1 102 ? 6.943 10.423 -6.913 1.00 76.88 102 THR A N 1
ATOM 758 C CA . THR A 1 102 ? 5.569 10.455 -7.434 1.00 76.88 102 THR A CA 1
ATOM 759 C C . THR A 1 102 ? 5.490 10.391 -8.971 1.00 76.88 102 THR A C 1
ATOM 761 O O . THR A 1 102 ? 4.652 9.630 -9.464 1.00 76.88 102 THR A O 1
ATOM 764 N N . PRO A 1 103 ? 6.310 11.127 -9.755 1.00 80.00 103 PRO A N 1
ATOM 765 C CA . PRO A 1 103 ? 6.294 11.024 -11.215 1.00 80.00 103 PRO A CA 1
ATOM 766 C C . PRO A 1 103 ? 6.618 9.623 -11.742 1.00 80.00 103 PRO A C 1
ATOM 768 O O . PRO A 1 103 ? 5.895 9.148 -12.616 1.00 80.00 103 PRO A O 1
ATOM 771 N N . SER A 1 104 ? 7.649 8.966 -11.198 1.00 80.94 104 SER A N 1
ATOM 772 C CA . SER A 1 104 ? 8.066 7.618 -11.618 1.00 80.94 104 SER A CA 1
ATOM 773 C C . SER A 1 104 ? 6.925 6.612 -11.502 1.00 80.94 104 SER A C 1
ATOM 775 O O . SER A 1 104 ? 6.530 6.014 -12.505 1.00 80.94 104 SER A O 1
ATOM 777 N N . GLY A 1 105 ? 6.297 6.533 -10.325 1.00 80.12 105 GLY A N 1
ATOM 778 C CA . GLY A 1 105 ? 5.195 5.599 -10.093 1.00 80.12 105 GLY A CA 1
ATOM 779 C C . GLY A 1 105 ? 3.953 5.894 -10.944 1.00 80.12 105 GLY A C 1
ATOM 780 O O . GLY A 1 105 ? 3.300 4.977 -11.445 1.00 80.12 105 GLY A O 1
ATOM 781 N N . HIS A 1 106 ? 3.626 7.172 -11.180 1.00 81.81 106 HIS A N 1
ATOM 782 C CA . HIS A 1 106 ? 2.499 7.537 -12.053 1.00 81.81 106 HIS A CA 1
ATOM 783 C C . HIS A 1 106 ? 2.760 7.177 -13.522 1.00 81.81 106 HIS A C 1
ATOM 785 O O . HIS A 1 106 ? 1.831 6.779 -14.228 1.00 81.81 106 HIS A O 1
ATOM 791 N N . TRP A 1 107 ? 4.000 7.329 -13.993 1.00 83.75 107 TRP A N 1
ATOM 792 C CA . TRP A 1 107 ? 4.380 6.970 -15.359 1.00 83.75 107 TRP A CA 1
ATOM 793 C C . TRP A 1 107 ? 4.380 5.456 -15.550 1.00 83.75 107 TRP A C 1
ATOM 795 O O . TRP A 1 107 ? 3.827 4.976 -16.541 1.00 83.75 107 TRP A O 1
ATOM 805 N N . GLU A 1 108 ? 4.883 4.694 -14.579 1.00 88.06 108 GLU A N 1
ATOM 806 C CA . GLU A 1 108 ? 4.851 3.233 -14.636 1.00 88.06 108 GLU A CA 1
ATOM 807 C C . GLU A 1 108 ? 3.417 2.689 -14.638 1.00 88.06 108 GLU A C 1
ATOM 809 O O . GLU A 1 108 ? 3.094 1.823 -15.453 1.00 88.06 108 GLU A O 1
ATOM 814 N N . LEU A 1 109 ? 2.517 3.266 -13.830 1.00 83.62 109 LEU A N 1
ATOM 815 C CA . LEU A 1 109 ? 1.090 2.916 -13.839 1.00 83.62 109 LEU A CA 1
ATOM 816 C C . LEU A 1 109 ? 0.438 3.142 -15.216 1.00 83.62 109 LEU A C 1
ATOM 818 O O . LEU A 1 109 ? -0.478 2.415 -15.601 1.00 83.62 109 LEU A O 1
ATOM 822 N N . ALA A 1 110 ? 0.915 4.137 -15.966 1.00 86.88 110 ALA A N 1
ATOM 823 C CA . ALA A 1 110 ? 0.478 4.422 -17.331 1.00 86.88 110 ALA A CA 1
ATOM 824 C C . ALA A 1 110 ? 1.201 3.576 -18.404 1.00 86.88 110 ALA A C 1
ATOM 826 O O . ALA A 1 110 ? 0.919 3.735 -19.592 1.00 86.88 110 ALA A O 1
ATOM 827 N N . GLY A 1 111 ? 2.105 2.672 -18.008 1.00 86.25 111 GLY A N 1
ATOM 828 C CA . GLY A 1 111 ? 2.856 1.783 -18.899 1.00 86.25 111 GLY A CA 1
ATOM 829 C C . GLY A 1 111 ? 4.218 2.321 -19.348 1.00 86.25 111 GLY A C 1
ATOM 830 O O . GLY A 1 111 ? 4.760 1.838 -20.341 1.00 86.25 111 GLY A O 1
ATOM 831 N N . VAL A 1 112 ? 4.770 3.317 -18.650 1.00 88.31 112 VAL A N 1
ATOM 832 C CA . VAL A 1 112 ? 6.048 3.966 -18.981 1.00 88.31 112 VAL A CA 1
ATOM 833 C C . VAL A 1 112 ? 7.008 3.868 -17.785 1.00 88.31 112 VAL A C 1
ATOM 835 O O . VAL A 1 112 ? 7.103 4.813 -17.004 1.00 88.31 112 VAL A O 1
ATOM 838 N N . PRO A 1 113 ? 7.718 2.739 -17.602 1.00 85.12 113 PRO A N 1
ATOM 839 C CA . PRO A 1 113 ? 8.648 2.586 -16.486 1.00 85.12 113 PRO A CA 1
ATOM 840 C C . PRO A 1 113 ? 9.856 3.524 -16.631 1.00 85.12 113 PRO A C 1
ATOM 842 O O . PRO A 1 113 ? 10.450 3.652 -17.708 1.00 85.12 113 PRO A O 1
ATOM 845 N N . VAL A 1 114 ? 10.246 4.163 -15.530 1.00 83.12 114 VAL A N 1
ATOM 846 C CA . VAL A 1 114 ? 11.384 5.085 -15.454 1.00 83.12 114 VAL A CA 1
ATOM 847 C C . VAL A 1 114 ? 12.629 4.310 -15.035 1.00 83.12 114 VAL A C 1
ATOM 849 O O . VAL A 1 114 ? 12.979 4.195 -13.864 1.00 83.12 114 VAL A O 1
ATOM 852 N N . LEU A 1 115 ? 13.325 3.762 -16.030 1.00 84.81 115 LEU A N 1
ATOM 853 C CA . LEU A 1 115 ? 14.515 2.923 -15.834 1.00 84.81 115 LEU A CA 1
ATOM 854 C C . LEU A 1 115 ? 15.822 3.731 -15.697 1.00 84.81 115 LEU A C 1
ATOM 856 O O . LEU A 1 115 ? 16.907 3.215 -15.960 1.00 84.81 115 LEU A O 1
ATOM 860 N N . PHE A 1 116 ? 15.731 5.011 -15.330 1.00 80.56 116 PHE A N 1
ATOM 861 C CA . PHE A 1 116 ? 16.874 5.899 -15.115 1.00 80.56 116 PHE A CA 1
ATOM 862 C C . PHE A 1 116 ? 16.727 6.653 -13.790 1.00 80.56 116 PHE A C 1
ATOM 864 O O . PHE A 1 116 ? 15.618 6.912 -13.334 1.00 80.56 116 PHE A O 1
ATOM 871 N N . ALA A 1 117 ? 17.850 7.026 -13.174 1.00 75.69 117 ALA A N 1
ATOM 872 C CA . ALA A 1 117 ? 17.839 7.811 -11.944 1.00 75.69 117 ALA A CA 1
ATOM 873 C C . ALA A 1 117 ? 17.580 9.296 -12.240 1.00 75.69 117 ALA A C 1
ATOM 875 O O . ALA A 1 117 ? 18.221 9.884 -13.117 1.00 75.69 117 ALA A O 1
ATOM 876 N N . TRP A 1 118 ? 16.679 9.919 -11.480 1.00 74.81 118 TRP A N 1
ATOM 877 C CA . TRP A 1 118 ? 16.487 11.366 -11.531 1.00 74.81 118 TRP A CA 1
ATOM 878 C C . TRP A 1 118 ? 17.688 12.119 -10.955 1.00 74.81 118 TRP A C 1
ATOM 880 O O . TRP A 1 118 ? 18.408 11.636 -10.079 1.00 74.81 118 TRP A O 1
ATOM 890 N N . GLY A 1 119 ? 17.876 13.354 -11.421 1.00 74.81 119 GLY A N 1
ATOM 891 C CA . GLY A 1 119 ? 18.750 14.307 -10.748 1.00 74.81 119 GLY A CA 1
ATOM 892 C C . GLY A 1 119 ? 18.050 14.880 -9.516 1.00 74.81 119 GLY A C 1
ATOM 893 O O . GLY A 1 119 ? 17.036 15.559 -9.655 1.00 74.81 119 GLY A O 1
ATOM 894 N N . TYR A 1 120 ? 18.598 14.641 -8.325 1.00 73.31 120 TYR A N 1
ATOM 895 C CA . TYR A 1 120 ? 18.147 15.272 -7.081 1.00 73.31 120 TYR A CA 1
ATOM 896 C C . TYR A 1 120 ? 19.120 16.379 -6.660 1.00 73.31 120 TYR A C 1
ATOM 898 O O . TYR A 1 120 ? 20.320 16.300 -6.925 1.00 73.31 120 TYR A O 1
ATOM 906 N N . PHE A 1 121 ? 18.613 17.403 -5.972 1.00 78.62 121 PHE A N 1
ATOM 907 C CA . PHE A 1 121 ? 19.437 18.458 -5.380 1.00 78.62 121 PHE A CA 1
ATOM 908 C C . PHE A 1 121 ? 19.783 18.082 -3.931 1.00 78.62 121 PHE A C 1
ATOM 910 O O . PHE A 1 121 ? 18.912 18.188 -3.067 1.00 78.62 121 PHE A O 1
ATOM 917 N N . PRO A 1 122 ? 21.013 17.628 -3.625 1.00 70.94 122 PRO A N 1
ATOM 918 C CA . PRO A 1 122 ? 21.413 17.380 -2.244 1.00 70.94 122 PRO A CA 1
ATOM 919 C C . PRO A 1 122 ? 21.391 18.682 -1.430 1.00 70.94 122 PRO A C 1
ATOM 921 O O . PRO A 1 122 ? 21.769 19.739 -1.932 1.00 70.94 122 PRO A O 1
ATOM 924 N N . GLU A 1 123 ? 21.048 18.591 -0.141 1.00 65.12 123 GLU A N 1
ATOM 925 C CA . GLU A 1 123 ? 21.031 19.711 0.829 1.00 65.12 123 GLU A CA 1
ATOM 926 C C . GLU A 1 123 ? 22.357 20.499 0.913 1.00 65.12 123 GLU A C 1
ATOM 928 O O . GLU A 1 123 ? 22.418 21.589 1.474 1.00 65.12 123 GLU A O 1
ATOM 933 N N . LYS A 1 124 ? 23.443 19.960 0.351 1.00 58.72 124 LYS A N 1
ATOM 934 C CA . LYS A 1 124 ? 24.818 20.432 0.530 1.00 58.72 124 LYS A CA 1
ATOM 935 C C . LYS A 1 124 ? 25.215 21.662 -0.298 1.00 58.72 124 LYS A C 1
ATOM 937 O O . LYS A 1 124 ? 26.396 22.012 -0.309 1.00 58.72 124 LYS A O 1
ATOM 942 N N . TYR A 1 125 ? 24.284 22.330 -0.972 1.00 59.34 125 TYR A N 1
ATOM 943 C CA . TYR A 1 125 ? 24.573 23.620 -1.595 1.00 59.34 125 TYR A CA 1
ATOM 944 C C . TYR A 1 125 ? 24.317 24.741 -0.586 1.00 59.34 125 TYR A C 1
ATOM 946 O O . TYR A 1 125 ? 23.182 25.129 -0.332 1.00 59.34 125 TYR A O 1
ATOM 954 N N . LEU A 1 126 ? 25.395 25.278 -0.010 1.00 57.22 126 LEU A N 1
ATOM 955 C CA . LEU A 1 126 ? 25.372 26.567 0.680 1.00 57.22 126 LEU A CA 1
ATOM 956 C C . LEU A 1 126 ? 24.974 27.645 -0.342 1.00 57.22 126 LEU A C 1
ATOM 958 O O . LEU A 1 126 ? 25.810 28.101 -1.116 1.00 57.22 126 LEU A O 1
ATOM 962 N N . VAL A 1 127 ? 23.696 28.033 -0.374 1.00 60.97 127 VAL A N 1
ATOM 963 C CA . VAL A 1 127 ? 23.173 29.033 -1.332 1.00 60.97 127 VAL A CA 1
ATOM 964 C C . VAL A 1 127 ? 23.385 30.478 -0.857 1.00 60.97 127 VAL A C 1
ATOM 966 O O . VAL A 1 127 ? 22.824 31.410 -1.421 1.00 60.97 127 VAL A O 1
ATOM 969 N N . PHE A 1 128 ? 24.222 30.709 0.154 1.00 62.62 128 PHE A N 1
ATOM 970 C CA . PHE A 1 128 ? 24.541 32.062 0.603 1.00 62.62 128 PHE A CA 1
ATOM 971 C C . PHE A 1 128 ? 26.052 32.220 0.750 1.00 62.62 128 PHE A C 1
ATOM 973 O O . PHE A 1 128 ? 26.674 31.603 1.613 1.00 62.62 128 PHE A O 1
ATOM 980 N N . LEU A 1 129 ? 26.639 33.052 -0.115 1.00 55.84 129 LEU A N 1
ATOM 981 C CA . LEU A 1 129 ? 27.951 33.635 0.147 1.00 55.84 129 LEU A CA 1
ATOM 982 C C . LEU A 1 129 ? 27.801 34.564 1.365 1.00 55.84 129 LEU A C 1
ATOM 984 O O . LEU A 1 129 ? 26.844 35.342 1.393 1.00 55.84 129 LEU A O 1
ATOM 988 N N . PRO A 1 130 ? 28.676 34.480 2.382 1.00 58.69 130 PRO A N 1
ATOM 989 C CA . PRO A 1 130 ? 28.643 35.421 3.495 1.00 58.69 130 PRO A CA 1
ATOM 990 C C . PRO A 1 130 ? 28.920 36.842 2.976 1.00 58.69 130 PRO A C 1
ATOM 992 O O . PRO A 1 130 ? 29.856 37.038 2.199 1.00 58.69 130 PRO A O 1
ATOM 995 N N . ASN A 1 131 ? 28.067 37.788 3.384 1.00 57.00 131 ASN A N 1
ATOM 996 C CA . ASN A 1 131 ? 28.205 39.226 3.118 1.00 57.00 131 ASN A CA 1
ATOM 997 C C . ASN A 1 131 ? 29.425 39.824 3.823 1.00 57.00 131 ASN A C 1
ATOM 999 O O . ASN A 1 131 ? 29.690 39.408 4.976 1.00 57.00 131 ASN A O 1
#

Foldseek 3Di:
DPDDDDDDDDDPPQALAAAPCCVVVVCPPDGNVVVVQVCQQVQVPDDPPPDGHGDDDVVCLQQQVVVQSCVHHVDPVDDCVPGDDHPHDHYDDHAPAPDPDPVQVVCVVVVHHHPDDDDDDDPPDPPDDDD

Organism: NCBI:txid1268635